Protein AF-A0A231RMN2-F1 (afdb_monomer_lite)

Secondary structure (DSSP, 8-state):
--SSHHHHHHHHHHHHHHHHHHHHHHHHHHHHHHHHS--HHHHHTT-HHHHHHHHHHHHHHHHH--

Structure (mmCIF, N/CA/C/O backbone):
data_AF-A0A231RMN2-F1
#
_entry.id   AF-A0A231RMN2-F1
#
loop_
_atom_site.group_PDB
_atom_site.id
_atom_site.type_symbol
_atom_site.label_atom_id
_atom_site.label_alt_id
_atom_site.label_comp_id
_atom_site.label_asym_id
_atom_site.label_entity_id
_atom_site.label_seq_id
_atom_site.pdbx_PDB_ins_code
_atom_site.Cartn_x
_atom_site.Cartn_y
_atom_site.Cartn_z
_atom_site.occupancy
_atom_site.B_iso_or_equiv
_atom_site.auth_seq_id
_atom_site.auth_comp_id
_atom_site.auth_asym_id
_atom_site.auth_atom_id
_atom_site.pdbx_PDB_model_num
ATOM 1 N N . MET A 1 1 ? 34.973 -13.437 -36.550 1.00 47.22 1 MET A N 1
ATOM 2 C CA . MET A 1 1 ? 34.185 -12.346 -35.925 1.00 47.22 1 MET A CA 1
ATOM 3 C C . MET A 1 1 ? 32.717 -12.770 -35.728 1.00 47.22 1 MET A C 1
ATOM 5 O O . MET A 1 1 ? 31.845 -12.239 -36.392 1.00 47.22 1 MET A O 1
ATOM 9 N N . GLY A 1 2 ? 32.411 -13.755 -34.865 1.00 51.88 2 GLY A N 1
ATOM 10 C CA . GLY A 1 2 ? 31.061 -14.370 -34.817 1.00 51.88 2 GLY A CA 1
ATOM 11 C C . GLY A 1 2 ? 30.400 -14.498 -33.438 1.00 51.88 2 GLY A C 1
ATOM 12 O O . GLY A 1 2 ? 29.281 -14.993 -33.350 1.00 51.88 2 GLY A O 1
ATOM 13 N N . LYS A 1 3 ? 31.064 -14.075 -32.352 1.00 54.66 3 LYS A N 1
ATOM 14 C CA . LYS A 1 3 ? 30.563 -14.268 -30.974 1.00 54.66 3 LYS A CA 1
ATOM 15 C C . LYS A 1 3 ? 29.966 -13.019 -30.312 1.00 54.66 3 LYS A C 1
ATOM 17 O O . LYS A 1 3 ? 29.323 -13.153 -29.280 1.00 54.66 3 LYS A O 1
ATOM 22 N N . VAL A 1 4 ? 30.111 -11.832 -30.906 1.00 52.94 4 VAL A N 1
ATOM 23 C CA . VAL A 1 4 ? 29.689 -10.565 -30.269 1.00 52.94 4 VAL A CA 1
ATOM 24 C C . VAL A 1 4 ? 28.202 -10.249 -30.508 1.00 52.94 4 VAL A C 1
ATOM 26 O O . VAL A 1 4 ? 27.552 -9.666 -29.647 1.00 52.94 4 VAL A O 1
ATOM 29 N N . LEU A 1 5 ? 27.608 -10.720 -31.614 1.00 52.97 5 LEU A N 1
ATOM 30 C CA . LEU A 1 5 ? 26.205 -10.426 -31.958 1.00 52.97 5 LEU A CA 1
ATOM 31 C C . LEU A 1 5 ? 25.150 -11.171 -31.118 1.00 52.97 5 LEU A C 1
ATOM 33 O O . LEU A 1 5 ? 23.979 -10.806 -31.163 1.00 52.97 5 LEU A O 1
ATOM 37 N N . ARG A 1 6 ? 25.515 -12.222 -30.368 1.00 52.91 6 ARG A N 1
ATOM 38 C CA . ARG A 1 6 ? 24.533 -12.991 -29.575 1.00 52.91 6 ARG A CA 1
ATOM 39 C C . ARG A 1 6 ? 24.317 -12.456 -28.160 1.00 52.91 6 ARG A C 1
ATOM 41 O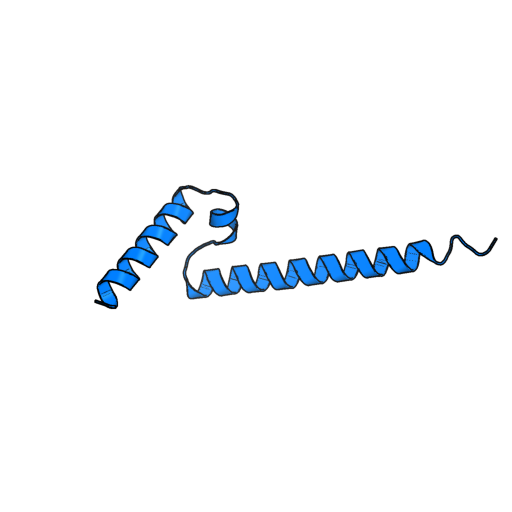 O . ARG A 1 6 ? 23.253 -12.705 -27.605 1.00 52.91 6 ARG A O 1
ATOM 48 N N . MET A 1 7 ? 25.266 -11.716 -27.578 1.00 52.34 7 MET A N 1
ATOM 49 C CA . MET A 1 7 ? 25.111 -11.206 -26.204 1.00 52.34 7 MET A CA 1
ATOM 50 C C . MET A 1 7 ? 24.124 -10.034 -26.112 1.00 52.34 7 MET A C 1
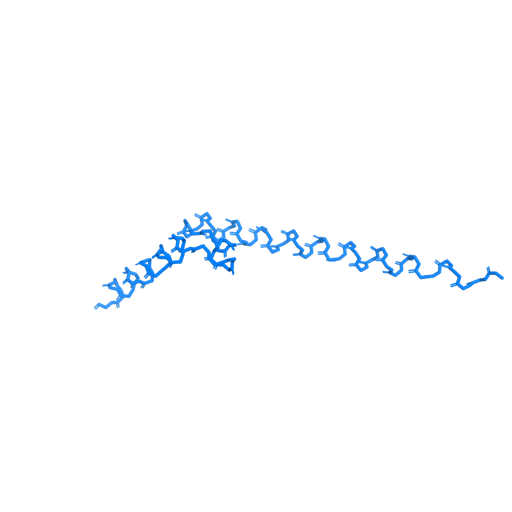ATOM 52 O O . MET A 1 7 ? 23.356 -9.956 -25.155 1.00 52.34 7 MET A O 1
ATOM 56 N N . THR A 1 8 ? 24.064 -9.177 -27.134 1.00 54.06 8 THR A N 1
ATOM 57 C CA . THR A 1 8 ? 23.146 -8.026 -27.180 1.00 54.06 8 THR A CA 1
ATOM 58 C C . THR A 1 8 ? 21.675 -8.448 -27.248 1.00 54.06 8 THR A C 1
ATOM 60 O O . THR A 1 8 ? 20.835 -7.873 -26.560 1.00 54.06 8 THR A O 1
ATOM 63 N N . GLY A 1 9 ? 21.350 -9.508 -27.998 1.00 55.28 9 GLY A N 1
ATOM 64 C CA . GLY A 1 9 ? 19.975 -10.012 -28.124 1.00 55.28 9 GLY A CA 1
ATOM 65 C C . GLY A 1 9 ? 19.420 -10.706 -26.871 1.00 55.28 9 GLY A C 1
ATOM 66 O O . GLY A 1 9 ? 18.201 -10.747 -26.689 1.00 55.28 9 GLY A O 1
ATOM 67 N N . VAL A 1 10 ? 20.290 -11.245 -26.006 1.00 57.25 10 VAL A N 1
ATOM 68 C CA . VAL A 1 10 ? 19.883 -11.838 -24.720 1.00 57.25 10 VAL A CA 1
ATOM 69 C C . VAL A 1 10 ? 19.633 -10.733 -23.699 1.00 57.25 10 VAL A C 1
ATOM 71 O O . VAL A 1 10 ? 18.548 -10.704 -23.129 1.00 57.25 10 VAL A O 1
ATOM 74 N N . MET A 1 11 ? 20.559 -9.774 -23.556 1.00 55.41 11 MET A N 1
ATOM 75 C CA . MET A 1 11 ? 20.391 -8.613 -22.667 1.00 55.41 11 MET A CA 1
ATOM 76 C C . MET A 1 11 ? 19.131 -7.799 -22.988 1.00 55.41 11 MET A C 1
ATOM 78 O O . MET A 1 11 ? 18.383 -7.446 -22.080 1.00 55.41 11 MET A O 1
ATOM 82 N N . HIS A 1 12 ? 18.840 -7.557 -24.269 1.00 53.91 12 HIS A N 1
ATOM 83 C CA . HIS A 1 12 ? 17.653 -6.795 -24.669 1.00 53.91 12 HIS A CA 1
ATOM 84 C C . HIS A 1 12 ? 16.338 -7.496 -24.273 1.00 53.91 12 HIS A C 1
ATOM 86 O O . HIS A 1 12 ? 15.369 -6.845 -23.887 1.00 53.91 12 HIS A O 1
ATOM 92 N N . ARG A 1 13 ? 16.313 -8.838 -24.290 1.00 58.22 13 ARG A N 1
ATOM 93 C CA . ARG A 1 13 ? 15.156 -9.634 -23.850 1.00 58.22 13 ARG A CA 1
ATOM 94 C C . ARG A 1 13 ? 14.982 -9.622 -22.331 1.00 58.22 13 ARG A C 1
ATOM 96 O O . ARG A 1 13 ? 13.850 -9.533 -21.859 1.00 58.22 13 ARG A O 1
ATOM 103 N N . THR A 1 14 ? 16.070 -9.683 -21.562 1.00 60.59 14 THR A N 1
ATOM 104 C CA . THR A 1 14 ? 16.006 -9.601 -20.093 1.00 60.59 14 THR A CA 1
ATOM 105 C C . THR A 1 14 ? 15.539 -8.226 -19.625 1.00 60.59 14 THR A C 1
ATOM 107 O O . THR A 1 14 ? 14.694 -8.155 -18.737 1.00 60.59 14 THR A O 1
ATOM 110 N N . VAL A 1 15 ? 16.022 -7.147 -20.251 1.00 61.19 15 VAL A N 1
ATOM 111 C CA . VAL A 1 15 ? 15.618 -5.770 -19.920 1.00 61.19 15 VAL A CA 1
ATOM 112 C C . VAL A 1 15 ? 14.148 -5.525 -20.274 1.00 61.19 15 VAL A C 1
ATOM 114 O O . VAL A 1 15 ? 13.396 -5.037 -19.435 1.00 61.19 15 VAL A O 1
ATOM 117 N N . ALA A 1 16 ? 13.691 -5.946 -21.459 1.00 61.19 16 ALA A N 1
ATOM 118 C CA . ALA A 1 16 ? 12.282 -5.811 -21.843 1.00 61.19 16 ALA A CA 1
ATOM 119 C C . ALA A 1 16 ? 11.334 -6.598 -20.915 1.00 61.19 16 ALA A C 1
ATOM 121 O O . ALA A 1 16 ? 10.269 -6.103 -20.547 1.00 61.19 16 ALA A O 1
ATOM 122 N N . ASN A 1 17 ? 11.728 -7.803 -20.490 1.00 61.00 17 ASN A N 1
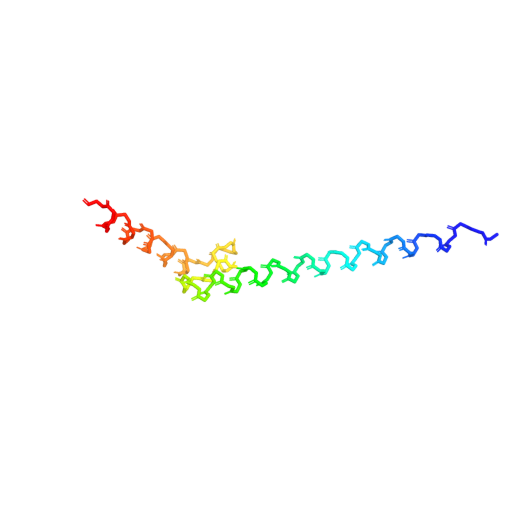ATOM 123 C CA . ASN A 1 17 ? 10.950 -8.590 -19.531 1.00 61.00 17 ASN A CA 1
ATOM 124 C C . ASN A 1 17 ? 10.963 -7.983 -18.122 1.00 61.00 17 ASN A C 1
ATOM 126 O O . ASN A 1 17 ? 9.944 -8.043 -17.439 1.00 61.00 17 ASN A O 1
ATOM 130 N N . ALA A 1 18 ? 12.080 -7.393 -17.686 1.00 60.25 18 ALA A N 1
ATOM 131 C CA . ALA A 1 18 ? 12.144 -6.669 -16.421 1.00 60.25 18 ALA A CA 1
ATOM 132 C C . ALA A 1 18 ? 11.197 -5.460 -16.436 1.00 60.25 18 ALA A C 1
ATOM 134 O O . ALA A 1 18 ? 10.357 -5.369 -15.552 1.00 60.25 18 ALA A O 1
ATOM 135 N N . HIS A 1 19 ? 11.237 -4.628 -17.485 1.00 59.66 19 HIS A N 1
ATOM 136 C CA . HIS A 1 19 ? 10.334 -3.480 -17.661 1.00 59.66 19 HIS A CA 1
ATOM 137 C C . HIS A 1 19 ? 8.849 -3.873 -17.670 1.00 59.66 19 HIS A C 1
ATOM 139 O O . HIS A 1 19 ? 8.032 -3.210 -17.035 1.00 59.66 19 HIS A O 1
ATOM 145 N N . LYS A 1 20 ? 8.485 -4.972 -18.349 1.00 60.66 20 LYS A N 1
ATOM 146 C CA . LYS A 1 20 ? 7.106 -5.487 -18.314 1.00 60.66 20 LYS A CA 1
ATOM 147 C C . LYS A 1 20 ? 6.683 -5.918 -16.909 1.00 60.66 20 LYS A C 1
ATOM 149 O O . LYS A 1 20 ? 5.556 -5.651 -16.511 1.00 60.66 20 LYS A O 1
ATOM 154 N N . LYS A 1 21 ? 7.574 -6.557 -16.144 1.00 61.44 21 LYS A N 1
ATOM 155 C CA . LYS A 1 21 ? 7.283 -6.964 -14.760 1.00 61.44 21 LYS A CA 1
ATOM 156 C C . LYS A 1 21 ? 7.122 -5.767 -13.825 1.00 61.44 21 LYS A C 1
ATOM 158 O O . LYS A 1 21 ? 6.237 -5.801 -12.980 1.00 61.44 21 LYS A O 1
ATOM 163 N N . THR A 1 22 ? 7.922 -4.712 -13.988 1.00 63.94 22 THR A N 1
ATOM 164 C CA . THR A 1 22 ? 7.728 -3.466 -13.233 1.00 63.94 22 THR A CA 1
ATOM 165 C C . THR A 1 22 ? 6.397 -2.800 -13.573 1.00 63.94 22 THR A C 1
ATOM 167 O O . THR A 1 22 ? 5.763 -2.260 -12.678 1.00 63.94 22 THR A O 1
ATOM 170 N N . SER A 1 23 ? 5.943 -2.875 -14.830 1.00 74.50 23 SER A N 1
ATOM 171 C CA . SER A 1 23 ? 4.633 -2.342 -15.238 1.00 74.50 23 SER A CA 1
ATOM 172 C C . SER A 1 23 ? 3.477 -3.064 -14.545 1.00 74.50 23 SER A C 1
ATOM 174 O O . SER A 1 23 ? 2.627 -2.408 -13.958 1.00 74.50 23 SER A O 1
ATOM 176 N N . LEU A 1 24 ? 3.490 -4.403 -14.544 1.00 81.25 24 LEU A N 1
ATOM 177 C CA . LEU A 1 24 ? 2.433 -5.209 -13.917 1.00 81.25 24 LEU A CA 1
ATOM 178 C C . LEU A 1 24 ? 2.394 -5.035 -12.393 1.00 81.25 24 LEU A C 1
ATOM 180 O O . LEU A 1 24 ? 1.323 -4.992 -11.800 1.00 81.25 24 LEU A O 1
ATOM 184 N N . LEU A 1 25 ? 3.562 -4.922 -11.750 1.00 80.31 25 LEU A N 1
ATOM 185 C CA . LEU A 1 25 ? 3.633 -4.650 -10.314 1.00 80.31 25 LEU A CA 1
ATOM 186 C C . LEU A 1 25 ? 3.041 -3.271 -9.987 1.00 80.31 25 LEU A C 1
ATOM 188 O O . LEU A 1 25 ? 2.285 -3.140 -9.032 1.00 80.31 25 LEU A O 1
ATOM 192 N N . SER A 1 26 ? 3.379 -2.250 -10.778 1.00 81.56 26 SER A N 1
ATOM 193 C CA . SER A 1 26 ? 2.837 -0.902 -10.599 1.00 81.56 26 SER A CA 1
ATOM 194 C C . SER A 1 26 ? 1.328 -0.849 -10.838 1.00 81.56 26 SER A C 1
ATOM 196 O O . SER A 1 26 ? 0.635 -0.170 -10.090 1.00 81.56 26 SER A O 1
ATOM 198 N N . GLU A 1 27 ? 0.814 -1.574 -11.835 1.00 85.06 27 GLU A N 1
ATOM 199 C CA . GLU A 1 27 ? -0.631 -1.723 -12.059 1.00 85.06 27 GLU A CA 1
ATOM 200 C C . GLU A 1 27 ? -1.309 -2.366 -10.849 1.00 85.06 27 GLU A C 1
ATOM 202 O O . GLU A 1 27 ? -2.213 -1.761 -10.285 1.00 85.06 27 GLU A O 1
ATOM 207 N N . ALA A 1 28 ? -0.796 -3.497 -10.356 1.00 84.75 28 ALA A N 1
ATOM 208 C CA . ALA A 1 28 ? -1.355 -4.164 -9.179 1.00 84.75 28 ALA A CA 1
ATOM 209 C C . ALA A 1 28 ? -1.324 -3.279 -7.917 1.00 84.75 28 ALA A C 1
ATOM 211 O O . ALA A 1 28 ? -2.261 -3.284 -7.124 1.00 84.75 28 ALA A O 1
ATOM 212 N N . LEU A 1 29 ? -0.258 -2.495 -7.714 1.00 85.25 29 LEU A N 1
ATOM 213 C CA . LEU A 1 29 ? -0.174 -1.558 -6.587 1.00 85.25 29 LEU A CA 1
ATOM 214 C C . LEU A 1 29 ? -1.153 -0.385 -6.727 1.00 85.25 29 LEU A C 1
ATOM 216 O O . LEU A 1 29 ? -1.667 0.091 -5.715 1.00 85.25 29 LEU A O 1
ATOM 220 N N . ASN A 1 30 ? -1.409 0.076 -7.951 1.00 86.00 30 ASN A N 1
ATOM 221 C CA . ASN A 1 30 ? -2.406 1.110 -8.212 1.00 86.00 30 ASN A CA 1
ATOM 222 C C . ASN A 1 30 ? -3.829 0.573 -8.018 1.00 86.00 30 ASN A C 1
ATOM 224 O O . ASN A 1 30 ? -4.615 1.224 -7.341 1.00 86.00 30 ASN A O 1
ATOM 228 N N . GLU A 1 31 ? -4.136 -0.628 -8.511 1.00 88.00 31 GLU A N 1
ATOM 229 C CA . GLU A 1 31 ? -5.431 -1.286 -8.285 1.00 88.00 31 GLU A CA 1
ATOM 230 C C . GLU A 1 31 ? -5.699 -1.479 -6.788 1.00 88.00 31 GLU A C 1
ATOM 232 O O . GLU A 1 31 ? -6.737 -1.058 -6.279 1.00 88.00 31 GLU A O 1
ATOM 237 N N . LEU A 1 32 ? -4.718 -1.997 -6.039 1.00 84.88 32 LEU A N 1
ATOM 238 C CA . LEU A 1 32 ? -4.818 -2.121 -4.582 1.00 84.88 32 LEU A CA 1
ATOM 239 C C . LEU A 1 32 ? -5.043 -0.771 -3.902 1.00 84.88 32 LEU A C 1
ATOM 241 O O . LEU A 1 32 ? -5.759 -0.695 -2.904 1.00 84.88 32 LEU A O 1
ATOM 245 N N . LYS A 1 33 ? -4.435 0.303 -4.405 1.00 88.25 33 LYS A N 1
ATOM 246 C CA . LYS A 1 33 ? -4.644 1.648 -3.869 1.00 88.25 33 LYS A CA 1
ATOM 247 C C . LYS A 1 33 ? -6.055 2.156 -4.141 1.00 88.25 33 LYS A C 1
ATOM 249 O O . LYS A 1 33 ? -6.632 2.767 -3.244 1.00 88.25 33 LYS A O 1
ATOM 254 N N . ASP A 1 34 ? -6.612 1.887 -5.313 1.00 87.00 34 ASP A N 1
ATOM 255 C CA . ASP A 1 34 ? -7.977 2.284 -5.661 1.00 87.00 34 ASP A CA 1
ATOM 256 C C . ASP A 1 34 ? -9.017 1.497 -4.848 1.00 87.00 34 ASP A C 1
ATOM 258 O O . ASP A 1 34 ? -9.976 2.080 -4.343 1.00 87.00 34 ASP A O 1
ATOM 262 N N . GLU A 1 35 ? -8.791 0.199 -4.627 1.00 85.19 35 GLU A N 1
ATOM 263 C CA . GLU A 1 35 ? -9.665 -0.640 -3.799 1.00 85.19 35 GLU A CA 1
ATOM 264 C C . GLU A 1 35 ? -9.572 -0.292 -2.312 1.00 85.19 35 GLU A C 1
ATOM 266 O O . GLU A 1 35 ? -10.573 -0.237 -1.592 1.00 85.19 35 GLU A O 1
ATOM 271 N N . THR A 1 36 ? -8.349 -0.095 -1.812 1.00 84.12 36 THR A N 1
ATOM 272 C CA . THR A 1 36 ? -8.118 -0.004 -0.370 1.00 84.12 36 THR A CA 1
ATOM 273 C C . THR A 1 36 ? -8.004 1.415 0.162 1.00 84.12 36 THR A C 1
ATOM 275 O O . THR A 1 36 ? -8.145 1.596 1.376 1.00 84.12 36 THR A O 1
ATOM 278 N N . GLY A 1 37 ? -7.728 2.388 -0.708 1.00 86.00 37 GLY A N 1
ATOM 279 C CA . GLY A 1 37 ? -7.341 3.755 -0.369 1.00 86.00 37 GLY A CA 1
ATOM 280 C C . GLY A 1 37 ? -5.915 3.894 0.183 1.00 86.00 37 GLY A C 1
ATOM 281 O O . GLY A 1 37 ? -5.544 4.990 0.610 1.00 86.00 37 GLY A O 1
ATOM 282 N N . ILE A 1 38 ? -5.130 2.809 0.223 1.00 89.25 38 ILE A N 1
ATOM 283 C CA . ILE A 1 38 ? -3.802 2.757 0.848 1.00 89.25 38 ILE A CA 1
ATOM 284 C C . ILE A 1 38 ? -2.718 2.686 -0.220 1.00 89.25 38 ILE A C 1
ATOM 286 O O . ILE A 1 38 ? -2.757 1.864 -1.132 1.00 89.25 38 ILE A O 1
ATOM 290 N N . ASP A 1 39 ? -1.695 3.522 -0.073 1.00 89.94 39 ASP A N 1
ATOM 291 C CA . ASP A 1 39 ? -0.544 3.515 -0.964 1.00 89.94 39 ASP A CA 1
ATOM 292 C C . ASP A 1 39 ? 0.498 2.489 -0.485 1.00 89.94 39 ASP A C 1
ATOM 294 O O . ASP A 1 39 ? 1.389 2.784 0.316 1.00 89.94 39 ASP A O 1
ATOM 298 N N . PHE A 1 40 ? 0.381 1.250 -0.972 1.00 87.25 40 PHE A N 1
ATOM 299 C CA . PHE A 1 40 ? 1.263 0.150 -0.566 1.00 87.25 40 PHE A CA 1
ATOM 300 C C . PHE A 1 40 ? 2.727 0.363 -0.955 1.00 87.25 40 PHE A C 1
ATOM 302 O O . PHE A 1 40 ? 3.617 -0.113 -0.251 1.00 87.25 40 PHE A O 1
ATOM 309 N N . TYR A 1 41 ? 3.002 1.120 -2.020 1.00 88.31 41 TYR A N 1
ATOM 310 C CA . TYR A 1 41 ? 4.373 1.498 -2.350 1.00 88.31 41 TYR A CA 1
ATOM 311 C C . TYR A 1 41 ? 4.986 2.315 -1.208 1.00 88.31 41 TYR A C 1
ATOM 313 O O . TYR A 1 41 ? 6.074 1.995 -0.729 1.00 88.31 41 TYR A O 1
ATOM 321 N N . LYS A 1 42 ? 4.245 3.304 -0.693 1.00 90.19 42 LYS A N 1
ATOM 322 C CA . LYS A 1 42 ? 4.681 4.118 0.451 1.00 90.19 42 LYS A CA 1
ATOM 323 C C . LYS A 1 42 ? 4.840 3.308 1.731 1.00 90.19 42 LYS A C 1
ATOM 325 O O . LYS A 1 42 ? 5.808 3.523 2.463 1.00 90.19 42 LYS A O 1
ATOM 330 N N . VAL A 1 43 ? 3.938 2.356 1.975 1.00 90.25 43 VAL A N 1
ATOM 331 C CA . VAL A 1 43 ? 4.045 1.406 3.094 1.00 90.25 43 VAL A CA 1
ATOM 332 C C . VAL A 1 43 ? 5.369 0.641 3.023 1.00 90.25 43 VAL A C 1
ATOM 334 O O . VAL A 1 43 ? 6.106 0.617 4.010 1.00 90.25 43 VAL A O 1
ATOM 337 N N . ILE A 1 44 ? 5.703 0.079 1.856 1.00 87.44 44 ILE A N 1
ATOM 338 C CA . ILE A 1 44 ? 6.940 -0.689 1.638 1.00 87.44 44 ILE A CA 1
ATOM 339 C C . ILE A 1 44 ? 8.179 0.200 1.797 1.00 87.44 44 ILE A C 1
ATOM 341 O O . ILE A 1 44 ? 9.168 -0.231 2.385 1.00 87.44 44 ILE A O 1
ATOM 345 N N . THR A 1 45 ? 8.130 1.450 1.327 1.00 90.94 45 THR A N 1
ATOM 346 C CA . THR A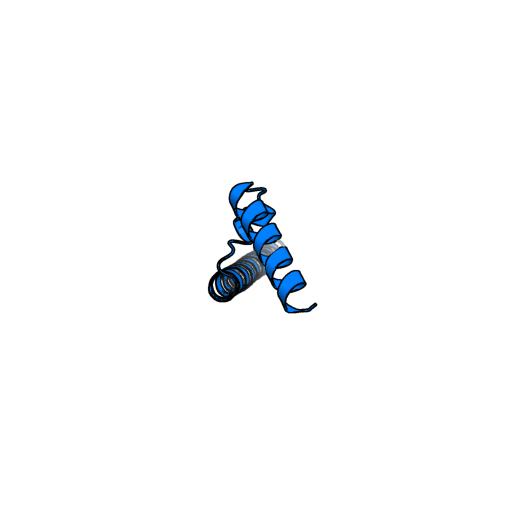 1 45 ? 9.240 2.405 1.497 1.00 90.94 45 THR A CA 1
ATOM 347 C C . THR A 1 45 ? 9.368 2.968 2.918 1.00 90.94 45 THR A C 1
ATOM 349 O O . THR A 1 45 ? 10.310 3.708 3.186 1.00 90.94 45 THR A O 1
ATOM 352 N N . GLY A 1 46 ? 8.455 2.623 3.834 1.00 89.06 46 GLY A N 1
ATOM 353 C CA . GLY A 1 46 ? 8.537 3.001 5.246 1.00 89.06 46 GLY A CA 1
ATOM 354 C C . GLY A 1 46 ? 7.854 4.319 5.617 1.00 89.06 46 GLY A C 1
ATOM 355 O O . GLY A 1 46 ? 8.180 4.896 6.651 1.00 89.06 46 GLY A O 1
ATOM 356 N N . ASP A 1 47 ? 6.896 4.805 4.824 1.00 93.88 47 ASP A N 1
ATOM 357 C CA . ASP A 1 47 ? 6.124 6.001 5.174 1.00 93.88 47 ASP A CA 1
ATOM 358 C C . ASP A 1 47 ? 5.287 5.748 6.441 1.00 93.88 47 ASP A C 1
ATOM 360 O O . ASP A 1 47 ? 4.441 4.848 6.499 1.00 93.88 47 ASP A O 1
ATOM 364 N N . GLU A 1 48 ? 5.532 6.531 7.492 1.00 93.19 48 GLU A N 1
ATOM 365 C CA . GLU A 1 48 ? 4.877 6.336 8.788 1.00 93.19 48 GLU A CA 1
ATOM 366 C C . GLU A 1 48 ? 3.373 6.630 8.749 1.00 93.19 48 GLU A C 1
ATOM 368 O O . GLU A 1 48 ? 2.597 6.021 9.494 1.00 93.19 48 GLU A O 1
ATOM 373 N N . LYS A 1 49 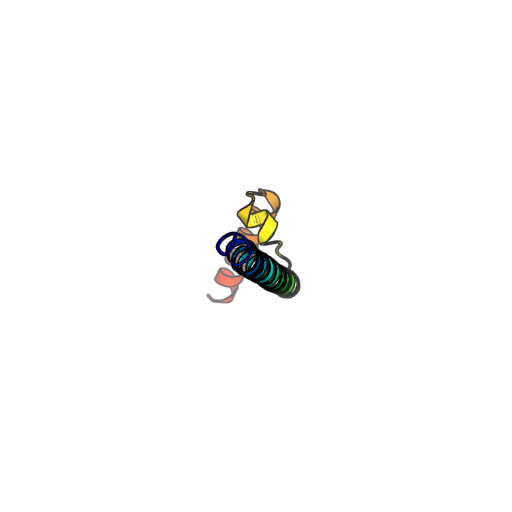? 2.941 7.572 7.905 1.00 92.12 49 LYS A N 1
ATOM 374 C CA . LYS A 1 49 ? 1.542 7.996 7.820 1.00 92.12 49 LYS A CA 1
ATOM 375 C C . LYS A 1 49 ? 0.704 6.922 7.138 1.00 92.12 49 LYS A C 1
ATOM 377 O O . LYS A 1 49 ? -0.366 6.577 7.643 1.00 92.12 49 LYS A O 1
ATOM 382 N N . GLU A 1 50 ? 1.204 6.362 6.043 1.00 89.56 50 GLU A N 1
ATOM 383 C CA . GLU A 1 50 ? 0.543 5.254 5.349 1.00 89.56 50 GLU A CA 1
ATOM 384 C C . GLU A 1 50 ? 0.565 3.968 6.184 1.00 89.56 50 GLU A C 1
ATOM 386 O O . GLU A 1 50 ? -0.451 3.283 6.283 1.00 89.56 50 GLU A O 1
ATOM 391 N N . ASN A 1 51 ? 1.650 3.695 6.914 1.00 91.44 51 ASN A N 1
ATOM 392 C CA . ASN A 1 51 ? 1.684 2.576 7.860 1.00 91.44 51 ASN A CA 1
ATOM 393 C C . ASN A 1 51 ? 0.635 2.706 8.979 1.00 91.44 51 ASN A C 1
ATOM 395 O O . ASN A 1 51 ? 0.004 1.717 9.359 1.00 91.44 51 ASN A O 1
ATOM 399 N N . LYS A 1 52 ? 0.410 3.915 9.512 1.00 92.44 52 LYS A N 1
ATOM 400 C CA . LYS A 1 52 ? -0.670 4.162 10.487 1.00 92.44 52 LYS A CA 1
ATOM 401 C C . LYS A 1 52 ? -2.053 3.933 9.876 1.00 92.44 52 LYS A C 1
ATOM 403 O O . LYS A 1 52 ? -2.894 3.322 10.531 1.00 92.44 52 LYS A O 1
ATOM 408 N N . ARG A 1 53 ? -2.277 4.370 8.632 1.00 89.81 53 ARG A N 1
ATOM 409 C CA . ARG A 1 53 ? -3.531 4.122 7.897 1.00 89.81 53 ARG A CA 1
ATOM 410 C C . ARG A 1 53 ? -3.801 2.635 7.704 1.00 89.81 53 ARG A C 1
ATOM 412 O O . ARG A 1 53 ? -4.901 2.190 8.014 1.00 89.81 53 ARG A O 1
ATOM 419 N N . LEU A 1 54 ? -2.795 1.868 7.284 1.00 91.56 54 LEU A N 1
ATOM 420 C CA . LEU A 1 54 ? -2.909 0.417 7.132 1.00 91.56 54 LEU A CA 1
ATOM 421 C C . LEU A 1 54 ? -3.284 -0.267 8.450 1.00 91.56 54 LEU A C 1
ATOM 423 O O . LEU A 1 54 ? -4.222 -1.059 8.492 1.00 91.56 54 LEU A O 1
ATOM 427 N N . LYS A 1 55 ? -2.601 0.080 9.548 1.00 91.31 55 LYS A N 1
ATOM 428 C CA . LYS A 1 55 ? -2.910 -0.472 10.876 1.00 91.31 55 LYS A CA 1
ATOM 429 C C . LYS A 1 55 ? -4.325 -0.130 11.333 1.00 91.31 55 LYS A C 1
ATOM 431 O O . LYS A 1 55 ? -4.990 -0.979 11.916 1.00 91.31 55 LYS A O 1
ATOM 436 N N . PHE A 1 56 ? -4.775 1.098 11.081 1.00 90.56 56 PHE A N 1
ATOM 437 C CA . PHE A 1 56 ? -6.122 1.524 11.444 1.00 90.56 56 PHE A CA 1
ATOM 438 C C . PHE A 1 56 ? -7.189 0.784 10.636 1.00 90.56 56 PHE A C 1
ATOM 440 O O . PHE A 1 56 ? -8.149 0.296 11.220 1.00 90.56 56 PHE A O 1
ATOM 447 N N . LYS A 1 57 ? -6.991 0.628 9.324 1.00 88.38 57 LYS A N 1
ATOM 448 C CA . LYS A 1 57 ? -7.911 -0.130 8.474 1.00 88.38 57 LYS A CA 1
ATOM 449 C C . LYS A 1 57 ? -8.027 -1.589 8.926 1.00 88.38 57 LYS A C 1
ATOM 451 O O . LYS A 1 57 ? -9.130 -2.071 9.149 1.00 88.38 57 LYS A O 1
ATOM 456 N N . HIS A 1 58 ? -6.892 -2.239 9.186 1.00 88.81 58 HI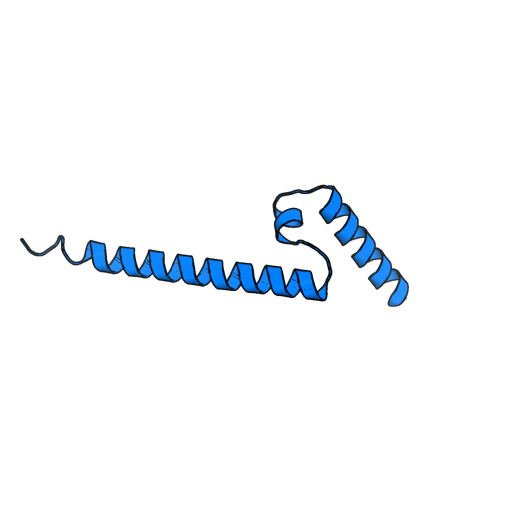S A N 1
ATOM 457 C CA . HIS A 1 58 ? -6.857 -3.609 9.715 1.00 88.81 58 HIS A CA 1
ATOM 458 C C . HIS A 1 58 ? -7.565 -3.735 11.069 1.00 88.81 58 HIS A C 1
ATOM 460 O O . HIS A 1 58 ? -8.211 -4.734 11.369 1.00 88.81 58 HIS A O 1
ATOM 466 N N . TYR A 1 59 ? -7.446 -2.711 11.915 1.00 90.75 59 TYR A N 1
ATOM 467 C CA . TYR A 1 59 ? -8.164 -2.660 13.183 1.00 90.75 59 TYR A CA 1
ATOM 468 C C . TYR A 1 59 ? -9.682 -2.531 12.981 1.00 90.75 59 TYR A C 1
ATOM 470 O O . TYR A 1 59 ? -10.434 -3.228 13.656 1.00 90.75 59 TYR A O 1
ATOM 478 N N . GLN A 1 60 ? -10.134 -1.694 12.043 1.00 87.50 60 GLN A N 1
ATOM 479 C CA . GLN A 1 60 ? -11.556 -1.567 11.704 1.00 87.50 60 GLN A CA 1
ATOM 480 C C . GLN A 1 60 ? -12.140 -2.874 11.161 1.00 87.50 60 GLN A C 1
ATOM 482 O O . GLN A 1 60 ? -13.227 -3.259 11.577 1.00 87.50 60 GLN A O 1
ATOM 487 N N . GLU A 1 61 ? -11.416 -3.571 10.284 1.00 87.62 61 GLU A N 1
ATOM 488 C CA . GLU A 1 61 ? -11.829 -4.876 9.749 1.00 87.62 61 GLU A CA 1
ATOM 489 C C . GLU A 1 61 ? -12.013 -5.898 10.880 1.00 87.62 61 GLU A C 1
ATOM 491 O O . GLU A 1 61 ? -13.075 -6.504 11.001 1.00 87.62 61 GLU A O 1
ATOM 496 N N . LYS A 1 62 ? -11.049 -5.990 11.806 1.00 89.25 62 LYS A N 1
ATOM 497 C CA . LYS A 1 62 ? -11.149 -6.881 12.976 1.00 89.25 62 LYS A CA 1
ATOM 498 C C . LYS A 1 62 ? -12.282 -6.545 13.940 1.00 89.25 62 LYS A C 1
ATOM 500 O O . LYS A 1 62 ? -12.752 -7.436 14.637 1.00 89.25 62 LYS A O 1
ATOM 505 N N . LEU A 1 63 ? -12.666 -5.275 14.040 1.00 85.44 63 LEU A N 1
ATOM 506 C CA . LEU A 1 63 ? -13.802 -4.859 14.862 1.00 85.44 63 LEU A CA 1
ATOM 507 C C . LEU A 1 63 ? -15.152 -5.167 14.208 1.00 85.44 63 LEU A C 1
ATOM 509 O O . LEU A 1 63 ? -16.143 -5.241 14.920 1.00 85.44 63 LEU A O 1
ATOM 513 N N . LEU A 1 64 ? -15.201 -5.283 12.880 1.00 79.81 64 LEU A N 1
ATOM 514 C CA . LEU A 1 64 ? -16.422 -5.578 12.126 1.00 79.81 64 LEU A CA 1
ATOM 515 C C . LEU A 1 64 ? -16.636 -7.083 11.909 1.00 79.81 64 LEU A C 1
ATOM 517 O O . LEU A 1 64 ? -17.768 -7.503 11.696 1.00 79.81 64 LEU A O 1
ATOM 521 N N . GLU A 1 65 ? -15.568 -7.884 11.948 1.00 73.19 65 GLU A N 1
ATOM 522 C CA . GLU A 1 65 ? -15.633 -9.352 11.861 1.00 73.19 65 GLU A CA 1
ATOM 523 C C . GLU A 1 65 ? -15.951 -10.051 13.199 1.00 73.19 65 GLU A C 1
ATOM 525 O O . GLU A 1 65 ? -16.238 -11.249 13.193 1.00 73.19 65 GLU A O 1
ATOM 530 N N . GLY A 1 66 ? -15.889 -9.336 14.330 1.00 54.25 66 GLY A N 1
ATOM 531 C CA . GLY A 1 66 ? -16.217 -9.845 15.672 1.00 54.25 66 GLY A CA 1
ATOM 532 C C . GLY A 1 66 ? -17.575 -9.375 16.169 1.00 54.25 66 GLY A C 1
ATOM 533 O O . GLY A 1 66 ? -18.231 -10.174 16.874 1.00 54.25 66 GLY A O 1
#

Sequence (66 aa):
MGKVLRMTGVMHRTVANAHKKTSLLSEALNELKDETGIDFYKVITGDEKENKRLKFKHYQEKLLEG

Foldseek 3Di:
DPPPVPVVVVVVVVVVVVVVVVVVVVVVQVVCCVVPVARVVCVVVPPPVSVVVVVVSVVVVVVVVD

pLDDT: mean 76.58, std 15.2, range [47.22, 93.88]

Radius of gyration: 20.14 Å; chains: 1; bounding box: 51×22×52 Å